Protein AF-A0AAW6Y5R6-F1 (afdb_monomer_lite)

Foldseek 3Di:
DDPFAWFFPDGDAFCRVVPWDDPVVDIDGVVRRVQLVVLVVVLVVVQVVDPDGGTSGVSSVVSSVVD

Sequence (67 aa):
MPVQYAGNGWLLVGDALRSCVNTGISVRGMDMALTGAQAAAQTLISACQHREPQNLFPLYHHNVERS

Organism: Gardnerella vaginalis (NCBI:txid2702)

Structure (mmCIF, N/CA/C/O backbone):
data_AF-A0AAW6Y5R6-F1
#
_entry.id   AF-A0AAW6Y5R6-F1
#
loop_
_atom_site.group_PDB
_atom_site.id
_atom_site.type_symbol
_atom_site.label_atom_id
_atom_site.label_alt_id
_atom_site.label_comp_id
_atom_site.label_asym_id
_atom_site.label_entity_id
_atom_site.label_seq_id
_atom_site.pdbx_PDB_ins_code
_atom_site.Cartn_x
_atom_site.Cartn_y
_atom_site.Cartn_z
_atom_site.occupancy
_atom_site.B_iso_or_equiv
_atom_site.auth_seq_id
_atom_site.auth_comp_id
_atom_site.auth_asym_id
_atom_site.auth_atom_id
_atom_site.pdbx_PDB_model_num
ATOM 1 N N . MET A 1 1 ? -0.285 2.127 -10.040 1.00 73.81 1 MET A N 1
ATOM 2 C CA . MET A 1 1 ? -1.029 1.668 -8.847 1.00 73.81 1 MET A CA 1
ATOM 3 C C . MET A 1 1 ? -2.373 1.076 -9.258 1.00 73.81 1 MET A C 1
ATOM 5 O O . MET A 1 1 ? -2.913 1.517 -10.271 1.00 73.81 1 MET A O 1
ATOM 9 N N . PRO A 1 2 ? -2.888 0.060 -8.542 1.00 83.25 2 PRO A N 1
ATOM 10 C CA . PRO A 1 2 ? -4.234 -0.471 -8.762 1.00 83.25 2 PRO A CA 1
ATOM 11 C C . PRO A 1 2 ? -5.309 0.568 -8.407 1.00 83.25 2 PRO A C 1
ATOM 13 O O . PRO A 1 2 ? -5.068 1.464 -7.603 1.00 83.25 2 PRO A O 1
ATOM 16 N N . VAL A 1 3 ? -6.499 0.432 -9.002 1.00 86.38 3 VAL A N 1
ATOM 17 C CA . VAL A 1 3 ? -7.634 1.359 -8.808 1.00 86.38 3 VAL A CA 1
ATOM 18 C C . VAL A 1 3 ? -8.114 1.376 -7.352 1.00 86.38 3 VAL A C 1
ATOM 20 O O . VAL A 1 3 ? -8.514 2.417 -6.843 1.00 86.38 3 VAL A O 1
ATOM 23 N N . GLN A 1 4 ? -8.028 0.233 -6.668 1.00 91.69 4 GLN A N 1
ATOM 24 C CA . GLN A 1 4 ? -8.334 0.095 -5.250 1.00 91.69 4 GLN A CA 1
ATOM 25 C C . GLN A 1 4 ? -7.204 -0.664 -4.553 1.00 91.69 4 GLN A C 1
ATOM 27 O O . GLN A 1 4 ? -6.747 -1.699 -5.035 1.00 91.69 4 GLN A O 1
ATOM 32 N N . TYR A 1 5 ? -6.753 -0.138 -3.419 1.00 95.12 5 TYR A N 1
ATOM 33 C CA . TYR A 1 5 ? -5.622 -0.675 -2.655 1.00 95.12 5 TYR A CA 1
ATOM 34 C C . TYR A 1 5 ? -5.851 -0.674 -1.141 1.00 95.12 5 TYR A C 1
ATOM 36 O O . TYR A 1 5 ? -4.927 -0.879 -0.358 1.00 95.12 5 TYR A O 1
ATOM 44 N N . ALA A 1 6 ? -7.094 -0.451 -0.735 1.00 96.38 6 ALA A N 1
ATOM 45 C CA . ALA A 1 6 ? -7.584 -0.661 0.611 1.00 96.38 6 ALA A CA 1
ATOM 46 C C . ALA A 1 6 ? -9.102 -0.820 0.585 1.00 96.38 6 ALA A C 1
ATOM 48 O O . ALA A 1 6 ? -9.769 -0.487 -0.401 1.00 96.38 6 ALA A O 1
ATOM 49 N N . GLY A 1 7 ? -9.635 -1.334 1.682 1.00 94.31 7 GLY A N 1
ATOM 50 C CA . GLY A 1 7 ? -11.054 -1.566 1.873 1.00 94.31 7 GLY A CA 1
ATOM 51 C C . GLY A 1 7 ? -11.362 -1.870 3.332 1.00 94.31 7 GLY A C 1
ATOM 52 O O . GLY A 1 7 ? -10.630 -1.469 4.237 1.00 94.31 7 GLY A O 1
ATOM 53 N N . ASN A 1 8 ? -12.459 -2.584 3.570 1.00 93.44 8 ASN A N 1
ATOM 54 C CA . ASN A 1 8 ? -12.874 -2.955 4.920 1.00 93.44 8 ASN A CA 1
ATOM 55 C C . ASN A 1 8 ? -11.881 -3.948 5.533 1.00 93.44 8 ASN A C 1
ATOM 57 O O . ASN A 1 8 ? -11.846 -5.111 5.137 1.00 93.44 8 ASN A O 1
ATOM 61 N N . GLY A 1 9 ? -11.083 -3.482 6.496 1.00 88.69 9 GLY A N 1
ATOM 62 C CA . GLY A 1 9 ? -10.135 -4.320 7.238 1.00 88.69 9 GLY A CA 1
ATOM 63 C C . GLY A 1 9 ? -8.898 -4.773 6.454 1.00 88.69 9 GLY A C 1
ATOM 64 O O . GLY A 1 9 ? -8.171 -5.636 6.937 1.00 88.69 9 GLY A O 1
ATOM 65 N N . TRP A 1 10 ? -8.636 -4.214 5.269 1.00 93.25 10 TRP A N 1
ATOM 66 C CA . TRP A 1 10 ? -7.447 -4.551 4.482 1.00 93.25 10 TRP A CA 1
ATOM 67 C C . TRP A 1 10 ? -6.863 -3.336 3.760 1.00 93.25 10 TRP A C 1
ATOM 69 O O . TRP A 1 10 ? -7.575 -2.396 3.403 1.00 93.25 10 TRP A O 1
ATOM 79 N N . LEU A 1 11 ? -5.553 -3.384 3.523 1.00 95.81 11 LEU A N 1
ATOM 80 C CA . LEU A 1 11 ? -4.803 -2.465 2.668 1.00 95.81 11 LEU A CA 1
ATOM 81 C C . LEU A 1 11 ? -3.619 -3.198 2.027 1.00 95.81 11 LEU A C 1
ATOM 83 O O . LEU A 1 11 ? -3.169 -4.220 2.546 1.00 95.81 11 LEU A O 1
ATOM 87 N N . LEU A 1 12 ? -3.135 -2.704 0.890 1.00 95.75 12 LEU A N 1
ATOM 88 C CA . LEU A 1 12 ? -1.919 -3.184 0.227 1.00 95.75 12 LEU A CA 1
ATOM 89 C C . LEU A 1 12 ? -0.758 -2.249 0.551 1.00 95.75 12 LEU A C 1
ATOM 91 O O . LEU A 1 12 ? -0.960 -1.049 0.674 1.00 95.75 12 LEU A O 1
ATOM 95 N N . VAL A 1 13 ? 0.461 -2.779 0.631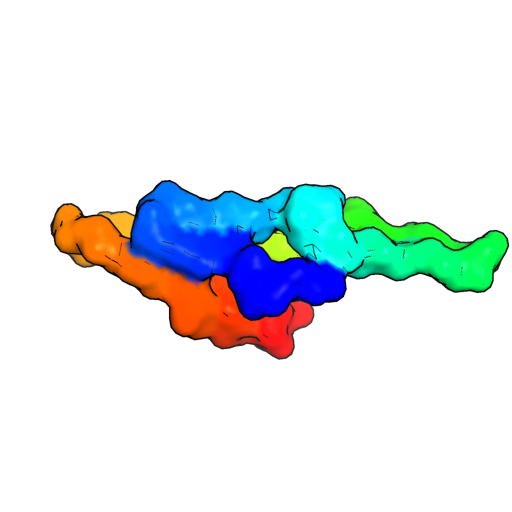 1.00 94.88 13 VAL A N 1
ATOM 96 C CA . VAL A 1 13 ? 1.668 -1.975 0.859 1.00 94.88 13 VAL A CA 1
ATOM 97 C C . VAL A 1 13 ? 2.856 -2.529 0.073 1.00 94.88 13 VAL A C 1
ATOM 99 O O . VAL A 1 13 ? 2.845 -3.690 -0.339 1.00 94.88 13 VAL A O 1
ATOM 102 N N . GLY A 1 14 ? 3.882 -1.703 -0.141 1.00 91.75 14 GLY A N 1
ATOM 103 C CA . GLY A 1 14 ? 5.104 -2.106 -0.841 1.00 91.75 14 GLY A CA 1
ATOM 104 C C . GLY A 1 14 ? 4.842 -2.551 -2.279 1.00 91.75 14 GLY A C 1
ATOM 105 O O . GLY A 1 14 ? 4.002 -1.977 -2.971 1.00 91.75 14 GLY A O 1
ATOM 106 N N . ASP A 1 15 ? 5.529 -3.599 -2.730 1.00 91.44 15 ASP A N 1
ATOM 107 C CA . ASP A 1 15 ? 5.434 -4.079 -4.116 1.00 91.44 15 ASP A CA 1
ATOM 108 C C . ASP A 1 15 ? 4.014 -4.508 -4.522 1.00 91.44 15 ASP A C 1
ATOM 110 O O . ASP A 1 15 ? 3.651 -4.405 -5.697 1.00 91.44 15 ASP A O 1
ATOM 114 N N . ALA A 1 16 ? 3.164 -4.890 -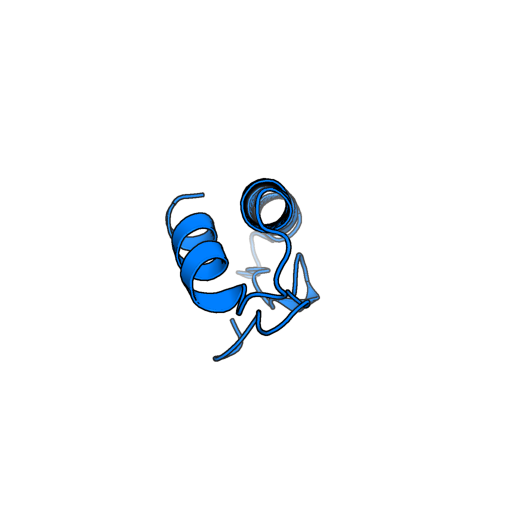3.561 1.00 92.38 16 ALA A N 1
ATOM 115 C CA . ALA A 1 16 ? 1.755 -5.192 -3.816 1.00 92.38 16 ALA A CA 1
ATOM 116 C C . ALA A 1 16 ? 0.965 -3.969 -4.333 1.00 92.38 16 ALA A C 1
ATOM 118 O O . ALA A 1 16 ? -0.010 -4.132 -5.069 1.00 92.38 16 ALA A O 1
ATOM 119 N N . LEU A 1 17 ? 1.405 -2.742 -4.022 1.00 90.75 17 LEU A N 1
ATOM 120 C CA . LEU A 1 17 ? 0.842 -1.501 -4.575 1.00 90.75 17 LEU A CA 1
ATOM 121 C C . LEU A 1 17 ? 1.300 -1.211 -6.008 1.00 90.75 17 LEU A C 1
ATOM 123 O O . LEU A 1 17 ? 0.750 -0.316 -6.661 1.00 90.75 17 LEU A O 1
ATOM 127 N N . ARG A 1 18 ? 2.302 -1.943 -6.515 1.00 89.75 18 ARG A N 1
ATOM 128 C CA . ARG A 1 18 ? 2.957 -1.673 -7.804 1.00 89.75 18 ARG A CA 1
ATOM 129 C C . ARG A 1 18 ? 3.421 -0.213 -7.894 1.00 89.75 18 ARG A C 1
ATOM 131 O O . ARG A 1 18 ? 3.188 0.452 -8.904 1.00 89.75 18 ARG A O 1
ATOM 138 N N . SER A 1 19 ? 3.996 0.294 -6.801 1.00 87.31 19 SER A N 1
ATOM 139 C CA . SER A 1 19 ? 4.570 1.639 -6.722 1.00 87.31 19 SER A CA 1
ATOM 140 C C . SER A 1 19 ? 5.990 1.696 -7.277 1.00 87.31 19 SER A C 1
ATOM 142 O O . SER A 1 19 ? 6.404 2.763 -7.695 1.00 87.31 19 SER A O 1
ATOM 144 N N . CYS A 1 20 ? 6.708 0.570 -7.358 1.00 90.62 20 CYS A N 1
ATOM 145 C CA . CYS A 1 20 ? 8.076 0.532 -7.869 1.00 90.62 20 CYS A CA 1
ATOM 146 C C . CYS A 1 20 ? 8.201 1.172 -9.265 1.00 90.62 20 CYS A C 1
ATOM 148 O O . CYS A 1 20 ? 7.521 0.772 -10.215 1.00 90.62 20 CYS A O 1
ATOM 150 N N . VAL A 1 21 ? 9.104 2.146 -9.383 1.00 89.81 21 VAL A N 1
ATOM 151 C CA . VAL A 1 21 ? 9.447 2.822 -10.635 1.00 89.81 21 VAL A CA 1
ATOM 152 C C . VAL A 1 21 ? 10.818 2.347 -11.093 1.00 89.81 21 VAL A C 1
ATOM 154 O O . VAL A 1 21 ? 11.810 2.487 -10.380 1.00 89.81 21 VAL A O 1
ATOM 157 N N . ASN A 1 22 ? 10.881 1.817 -12.312 1.00 90.94 22 ASN A N 1
ATOM 158 C CA . ASN A 1 22 ? 12.121 1.434 -12.975 1.00 90.94 22 ASN A CA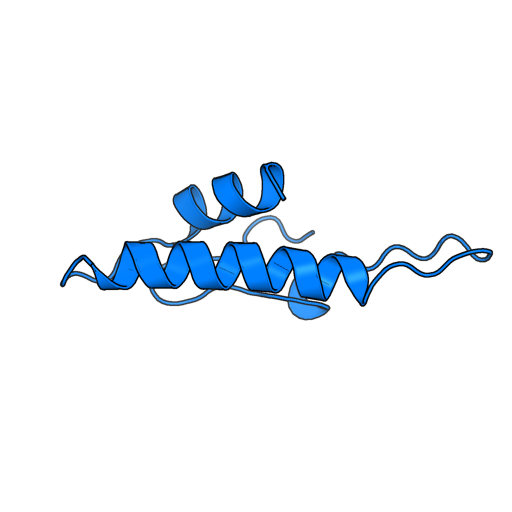 1
ATOM 159 C C . ASN A 1 22 ? 12.238 2.199 -14.298 1.00 90.94 22 ASN A C 1
ATOM 161 O O . ASN A 1 22 ? 11.400 2.033 -15.183 1.00 90.94 22 ASN A O 1
ATOM 165 N N . THR A 1 23 ? 13.271 3.031 -14.427 1.00 93.06 23 THR A N 1
ATOM 166 C CA . THR A 1 23 ? 13.530 3.844 -15.629 1.00 93.06 23 THR A CA 1
ATOM 167 C C . THR A 1 23 ? 14.643 3.277 -16.515 1.00 93.06 23 THR A C 1
ATOM 169 O O . THR A 1 23 ? 15.038 3.917 -17.486 1.00 93.06 23 THR A O 1
ATOM 172 N N . GLY A 1 24 ? 15.205 2.113 -16.172 1.00 93.19 24 GLY A N 1
ATOM 173 C CA . GLY A 1 24 ? 16.374 1.519 -16.833 1.00 93.19 24 GLY A CA 1
ATOM 174 C C . GLY A 1 24 ? 17.720 2.081 -16.360 1.00 93.19 24 GLY A C 1
ATOM 175 O O . GLY A 1 24 ? 18.730 1.392 -16.454 1.00 93.19 24 GLY A O 1
ATOM 176 N N . ILE A 1 25 ? 17.732 3.290 -15.790 1.00 95.00 25 ILE A N 1
ATOM 177 C CA . ILE A 1 25 ? 18.914 3.917 -15.168 1.00 95.00 25 ILE A CA 1
ATOM 178 C C . ILE A 1 25 ? 18.776 4.080 -13.647 1.00 95.00 25 ILE A C 1
ATOM 180 O O . ILE A 1 25 ? 19.757 4.339 -12.957 1.00 95.00 25 ILE A O 1
ATOM 184 N N . SER A 1 26 ? 17.559 3.950 -13.112 1.00 92.75 26 SER A N 1
ATOM 185 C CA . SER A 1 26 ? 17.268 4.034 -11.683 1.00 92.75 26 SER A CA 1
ATOM 186 C C . SER A 1 26 ? 16.082 3.137 -11.334 1.00 92.75 26 SER A C 1
ATOM 188 O O . SER A 1 26 ? 15.132 3.020 -12.113 1.00 92.75 26 SER A O 1
ATOM 190 N N . VAL A 1 27 ? 16.143 2.517 -10.155 1.00 91.88 27 VAL A N 1
ATOM 191 C CA . VAL A 1 27 ? 15.062 1.709 -9.584 1.00 91.88 27 VAL A CA 1
ATOM 192 C C . VAL A 1 27 ? 14.700 2.296 -8.225 1.00 91.88 27 VAL A C 1
ATOM 194 O O . VAL A 1 27 ? 15.555 2.425 -7.348 1.00 91.88 27 VAL A O 1
ATOM 197 N N . ARG A 1 28 ? 13.431 2.669 -8.062 1.00 91.50 28 ARG A N 1
ATOM 198 C CA . ARG A 1 28 ? 12.869 3.286 -6.856 1.00 91.50 28 ARG A CA 1
ATOM 199 C C . ARG A 1 28 ? 11.679 2.454 -6.404 1.00 91.50 28 ARG A C 1
ATOM 201 O O . ARG A 1 28 ? 10.603 2.541 -6.986 1.00 91.50 28 ARG A O 1
ATOM 208 N N . GLY A 1 29 ? 11.909 1.592 -5.422 1.00 91.50 29 GLY A N 1
ATOM 209 C CA . GLY A 1 29 ? 10.903 0.667 -4.893 1.00 91.50 29 GLY A CA 1
ATOM 210 C C . GL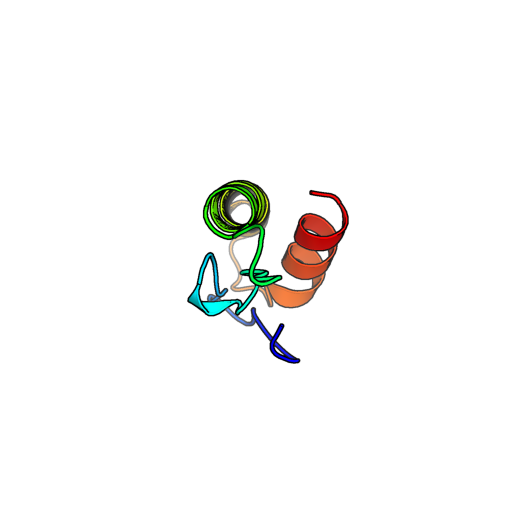Y A 1 29 ? 10.966 0.561 -3.376 1.00 91.50 29 GLY A C 1
ATOM 211 O O . GLY A 1 29 ? 9.943 0.668 -2.713 1.00 91.50 29 GLY A O 1
ATOM 212 N N . MET A 1 30 ? 12.172 0.443 -2.816 1.00 93.94 30 MET A N 1
ATOM 213 C CA . MET A 1 30 ? 12.376 0.374 -1.365 1.00 93.94 30 MET A CA 1
ATOM 214 C C . MET A 1 30 ? 11.912 1.644 -0.647 1.00 93.94 30 MET A C 1
ATOM 216 O O . MET A 1 30 ? 11.222 1.561 0.362 1.00 93.94 30 MET A O 1
ATOM 220 N N . ASP A 1 31 ? 12.264 2.812 -1.175 1.00 92.94 31 ASP A N 1
ATOM 221 C CA . ASP A 1 31 ? 11.852 4.107 -0.640 1.00 92.94 31 ASP A CA 1
ATOM 222 C C . ASP A 1 31 ? 10.329 4.266 -0.690 1.00 92.94 31 ASP A C 1
ATOM 224 O O . ASP A 1 31 ? 9.711 4.599 0.316 1.00 92.94 31 ASP A O 1
ATOM 228 N N . MET A 1 32 ? 9.707 3.907 -1.816 1.00 90.69 32 MET A N 1
ATOM 229 C CA . MET A 1 32 ? 8.250 3.947 -1.956 1.00 90.69 32 MET A CA 1
ATOM 230 C C . MET A 1 32 ? 7.546 2.930 -1.051 1.00 90.69 32 MET A C 1
ATOM 232 O O . MET A 1 32 ? 6.451 3.199 -0.557 1.00 90.69 32 MET A O 1
ATOM 236 N N . ALA A 1 33 ? 8.163 1.773 -0.802 1.00 94.31 33 ALA A N 1
ATOM 237 C CA . ALA A 1 33 ? 7.664 0.797 0.158 1.00 94.31 33 ALA A CA 1
ATOM 238 C C . ALA A 1 33 ? 7.749 1.326 1.596 1.00 94.31 33 ALA A C 1
ATOM 240 O O . ALA A 1 33 ? 6.801 1.147 2.358 1.00 94.31 33 ALA A O 1
ATOM 241 N N . LEU A 1 34 ? 8.841 2.010 1.952 1.00 94.94 34 LEU A N 1
ATOM 242 C CA . LEU A 1 34 ? 9.038 2.591 3.280 1.00 94.94 34 LEU A CA 1
ATOM 243 C C . LEU A 1 34 ? 8.011 3.698 3.555 1.00 94.94 34 LEU A C 1
ATOM 245 O O . LEU A 1 34 ? 7.302 3.659 4.560 1.00 94.94 34 LEU A O 1
ATOM 249 N N . THR A 1 35 ? 7.877 4.628 2.614 1.00 93.56 35 THR A N 1
ATOM 250 C CA . THR A 1 35 ? 6.896 5.716 2.649 1.00 93.56 35 THR A CA 1
ATOM 251 C C . THR A 1 35 ? 5.461 5.171 2.684 1.00 93.56 35 THR A C 1
ATOM 253 O O . THR A 1 35 ? 4.658 5.551 3.537 1.00 93.56 35 THR A O 1
ATOM 256 N N . GLY A 1 36 ? 5.139 4.188 1.834 1.00 94.38 36 GLY A N 1
ATOM 257 C CA . GLY A 1 36 ? 3.829 3.529 1.832 1.00 94.38 36 GLY A CA 1
ATOM 258 C C . GLY A 1 36 ? 3.513 2.784 3.135 1.00 94.38 36 GLY A C 1
ATOM 259 O O . GLY A 1 36 ? 2.353 2.753 3.557 1.00 94.38 36 GLY A O 1
ATOM 260 N N . ALA A 1 37 ? 4.528 2.217 3.796 1.00 95.62 37 ALA A N 1
ATOM 261 C CA . ALA A 1 37 ? 4.391 1.575 5.102 1.00 95.62 37 ALA A CA 1
ATOM 262 C C . ALA A 1 37 ? 4.113 2.581 6.222 1.00 95.62 37 ALA A C 1
ATOM 264 O O . ALA A 1 37 ? 3.285 2.299 7.089 1.00 95.62 37 ALA A O 1
ATOM 265 N N . GLN A 1 38 ? 4.727 3.766 6.185 1.00 96.81 38 GLN A N 1
ATOM 266 C CA . GLN A 1 38 ? 4.415 4.844 7.128 1.00 96.81 38 GLN A CA 1
ATOM 267 C C . GLN A 1 38 ? 2.962 5.310 6.979 1.00 96.81 38 GLN A C 1
ATOM 269 O O . GLN A 1 38 ? 2.226 5.338 7.968 1.00 96.81 38 GLN A O 1
ATOM 274 N N . ALA A 1 39 ? 2.511 5.565 5.747 1.00 96.25 39 ALA A N 1
ATOM 275 C CA . ALA A 1 39 ? 1.117 5.914 5.465 1.00 96.25 39 ALA A CA 1
ATOM 276 C C . ALA A 1 39 ? 0.134 4.827 5.943 1.00 96.25 39 ALA A C 1
ATOM 278 O O . ALA A 1 39 ? -0.922 5.128 6.513 1.00 96.25 39 ALA A O 1
ATOM 279 N N . ALA A 1 40 ? 0.483 3.551 5.745 1.00 96.50 40 ALA A N 1
ATOM 280 C CA . ALA A 1 40 ? -0.334 2.420 6.178 1.00 96.50 40 ALA A CA 1
ATOM 281 C C . ALA A 1 40 ? -0.409 2.341 7.707 1.00 96.50 40 ALA A C 1
ATOM 283 O O . ALA A 1 40 ? -1.501 2.227 8.263 1.00 96.50 40 ALA A O 1
ATOM 284 N N . ALA A 1 41 ? 0.729 2.465 8.392 1.00 96.88 41 ALA A N 1
ATOM 285 C CA . ALA A 1 41 ? 0.791 2.459 9.849 1.00 96.88 41 ALA A CA 1
ATOM 286 C C . ALA A 1 41 ? -0.043 3.597 10.449 1.00 96.88 41 ALA A C 1
ATOM 288 O O . ALA A 1 41 ? -0.843 3.358 11.351 1.00 96.88 41 ALA A O 1
ATOM 289 N N . GLN A 1 42 ? 0.074 4.812 9.909 1.00 96.00 42 GLN A N 1
ATOM 290 C CA . GLN A 1 42 ? -0.699 5.964 10.373 1.00 96.00 42 GLN A CA 1
ATOM 291 C C . GLN A 1 42 ? -2.209 5.746 10.196 1.00 96.00 42 GLN A C 1
ATOM 293 O O . GLN A 1 42 ? -2.986 6.003 11.114 1.00 96.00 42 GLN A O 1
ATOM 298 N N . THR A 1 43 ? -2.614 5.180 9.055 1.00 95.94 43 THR A N 1
ATOM 299 C CA . THR A 1 43 ? -4.010 4.804 8.780 1.00 95.94 43 THR A CA 1
ATOM 300 C C . THR A 1 43 ? -4.524 3.783 9.793 1.00 95.94 43 THR A C 1
ATOM 302 O O . THR A 1 43 ? -5.604 3.966 10.353 1.00 95.94 43 THR A O 1
ATOM 305 N N . LEU A 1 44 ? -3.755 2.721 10.051 1.00 94.94 44 LEU A N 1
ATOM 306 C CA . LEU A 1 44 ? -4.143 1.658 10.979 1.00 94.94 44 LEU A CA 1
ATOM 307 C C . LEU A 1 44 ? -4.215 2.163 12.422 1.00 94.94 44 LEU A C 1
ATOM 309 O O . LEU A 1 44 ? -5.167 1.836 13.123 1.00 94.94 44 LEU A O 1
ATOM 313 N N . ILE A 1 45 ? -3.270 3.002 12.856 1.00 95.12 45 ILE A N 1
ATOM 314 C CA . ILE A 1 45 ? -3.290 3.615 14.193 1.00 95.12 45 ILE A CA 1
ATOM 315 C C . ILE A 1 45 ? -4.573 4.433 14.388 1.00 95.12 45 ILE A C 1
ATOM 317 O O . ILE A 1 45 ? -5.245 4.269 15.404 1.00 95.12 45 ILE A O 1
ATOM 321 N N . SER A 1 46 ? -4.946 5.270 13.416 1.00 92.88 46 SER A N 1
ATOM 322 C CA . SER A 1 46 ? -6.191 6.050 13.468 1.00 92.88 46 SER A CA 1
ATOM 323 C C . SER A 1 46 ? -7.446 5.174 13.398 1.00 92.88 46 SER A C 1
ATOM 325 O O . SER A 1 46 ? -8.413 5.420 14.118 1.00 92.88 46 SER A O 1
ATOM 327 N N . ALA A 1 47 ? -7.446 4.129 12.568 1.00 92.94 47 ALA A N 1
ATOM 328 C CA . ALA A 1 47 ? -8.576 3.208 12.468 1.00 92.94 47 ALA A CA 1
ATOM 329 C C . ALA A 1 47 ? -8.802 2.443 13.784 1.00 92.94 47 ALA A C 1
ATOM 331 O O . ALA A 1 47 ? -9.936 2.354 14.247 1.00 92.94 47 ALA A O 1
ATOM 332 N N . CYS A 1 48 ? -7.729 1.988 14.439 1.00 91.44 48 CYS A N 1
ATOM 333 C CA . CYS A 1 48 ? -7.778 1.281 15.723 1.00 91.44 48 CYS A CA 1
ATOM 334 C C . CYS A 1 48 ? -8.317 2.123 16.893 1.00 91.44 48 CYS A C 1
ATOM 336 O O . CYS A 1 48 ? -8.666 1.565 17.931 1.00 91.44 48 CYS A O 1
ATOM 338 N N . GLN A 1 49 ? -8.405 3.451 16.758 1.00 91.62 49 GLN A N 1
ATOM 339 C CA . GLN A 1 49 ? -9.063 4.311 17.755 1.00 91.62 49 GLN A CA 1
ATOM 340 C C . GLN A 1 49 ? -10.590 4.145 17.758 1.00 91.62 49 GLN A C 1
ATOM 342 O O . GLN A 1 49 ? -11.263 4.578 18.693 1.00 91.62 49 GLN A O 1
ATOM 347 N N . HIS A 1 50 ? -11.141 3.497 16.734 1.00 86.75 50 HIS A N 1
ATOM 348 C CA . HIS A 1 50 ? -12.559 3.230 16.587 1.00 86.75 50 HIS A CA 1
ATOM 349 C C . HIS A 1 50 ? -12.824 1.728 16.736 1.00 86.75 50 HIS A C 1
ATOM 351 O O . HIS A 1 50 ? -12.025 0.898 16.310 1.00 86.75 50 HIS A O 1
ATOM 357 N N . ARG A 1 51 ? -13.956 1.362 17.347 1.00 79.88 51 ARG A N 1
ATOM 358 C CA . ARG A 1 51 ? -14.308 -0.052 17.579 1.00 79.88 51 ARG A CA 1
ATOM 359 C C . ARG A 1 51 ? -14.863 -0.762 16.348 1.00 79.88 51 ARG A C 1
ATOM 361 O O . ARG A 1 51 ? -14.724 -1.974 16.241 1.00 79.88 51 ARG A O 1
ATOM 368 N N . GLU A 1 52 ? -15.497 -0.019 15.449 1.00 83.62 52 GLU A N 1
ATOM 369 C CA . GLU A 1 52 ? -16.157 -0.594 14.281 1.00 83.62 52 GLU A CA 1
ATOM 370 C C . GLU A 1 52 ? -15.174 -0.782 13.119 1.00 83.62 52 GLU A C 1
ATOM 372 O O . GLU A 1 52 ? -14.353 0.109 12.878 1.00 83.62 52 GLU A O 1
ATOM 377 N N . PRO A 1 53 ? -15.265 -1.890 12.359 1.00 81.19 53 PRO A N 1
ATOM 378 C CA . PRO A 1 53 ? -14.520 -2.057 11.118 1.00 81.19 53 PRO A CA 1
ATOM 379 C C . PRO A 1 53 ? -14.828 -0.920 10.141 1.00 81.19 53 PRO A C 1
ATOM 381 O O . PRO A 1 53 ? -15.988 -0.648 9.831 1.00 81.19 53 PRO A O 1
ATOM 384 N N . GLN A 1 54 ? -13.787 -0.270 9.624 1.00 88.19 54 GLN A N 1
ATOM 385 C CA . GLN A 1 54 ? -13.929 0.852 8.699 1.00 88.19 54 GLN A CA 1
ATOM 386 C C . GLN A 1 54 ? -13.394 0.505 7.320 1.00 88.19 54 GLN A C 1
ATOM 388 O O . GLN A 1 54 ? -12.456 -0.283 7.168 1.00 88.19 54 GLN A O 1
ATOM 393 N N . ASN A 1 55 ? -13.961 1.166 6.314 1.00 94.44 55 ASN A N 1
ATOM 394 C CA . ASN A 1 55 ? -13.332 1.240 5.011 1.00 94.44 55 ASN A CA 1
ATOM 395 C C . ASN A 1 55 ? -12.050 2.069 5.135 1.00 94.44 55 ASN A C 1
ATOM 397 O O . ASN A 1 55 ? -12.110 3.286 5.308 1.00 94.44 55 ASN A O 1
ATOM 401 N N . LEU A 1 56 ? -10.896 1.409 5.040 1.00 95.56 56 LEU A N 1
ATOM 402 C CA . LEU A 1 56 ? -9.593 2.056 5.185 1.00 95.56 56 LEU A CA 1
ATOM 403 C C . LEU A 1 56 ? -9.212 2.888 3.953 1.00 95.56 56 LEU A C 1
ATOM 405 O O . LEU A 1 56 ? -8.304 3.710 4.041 1.00 95.56 56 LEU A O 1
ATOM 409 N N . PHE A 1 57 ? -9.895 2.709 2.816 1.00 96.19 57 PHE A N 1
ATOM 410 C CA . PHE A 1 57 ? -9.520 3.332 1.545 1.00 96.19 57 PHE A CA 1
ATOM 411 C C . PHE A 1 57 ? -9.440 4.862 1.579 1.00 96.19 57 PHE A C 1
ATOM 413 O O . PHE A 1 57 ? -8.401 5.376 1.178 1.00 96.19 57 PHE A O 1
ATOM 420 N N . PRO A 1 58 ? -10.443 5.615 2.072 1.00 95.00 58 PRO A N 1
ATOM 421 C CA . PRO A 1 58 ? -10.403 7.076 2.004 1.00 95.00 58 PRO A CA 1
ATOM 422 C C . PRO A 1 58 ? -9.255 7.664 2.831 1.00 95.00 58 PRO A C 1
ATOM 424 O O . PRO A 1 58 ? -8.546 8.557 2.374 1.00 95.00 58 PRO A O 1
ATOM 427 N N . LEU A 1 59 ? -9.044 7.124 4.036 1.00 94.38 59 LEU A N 1
ATOM 428 C CA . LEU A 1 59 ? -7.976 7.570 4.924 1.00 94.38 59 LEU A CA 1
ATOM 429 C C . LEU A 1 59 ? -6.600 7.144 4.402 1.00 94.38 59 LEU A C 1
ATOM 431 O O . LEU A 1 59 ? -5.665 7.942 4.412 1.00 94.38 59 LEU A O 1
ATOM 435 N N . TYR A 1 60 ? -6.479 5.909 3.909 1.00 96.12 60 TYR A N 1
ATOM 436 C CA . TYR A 1 60 ? -5.214 5.423 3.373 1.00 96.12 60 TYR A CA 1
ATOM 437 C C . TYR A 1 60 ? -4.805 6.167 2.102 1.00 96.12 60 TYR A C 1
ATOM 439 O O . TYR A 1 60 ? -3.648 6.554 1.973 1.00 96.12 60 TYR A O 1
ATOM 447 N N . HIS A 1 61 ? -5.760 6.427 1.205 1.00 95.31 61 HIS A N 1
ATOM 448 C CA . HIS A 1 61 ? -5.553 7.220 -0.004 1.00 95.31 61 HIS A CA 1
ATOM 449 C C . HIS A 1 61 ? -5.002 8.609 0.332 1.00 95.31 61 HIS A C 1
ATOM 451 O O . HIS A 1 61 ? -3.950 8.990 -0.174 1.00 95.31 61 HIS A O 1
ATOM 457 N N . HIS A 1 62 ? -5.641 9.307 1.278 1.00 94.81 62 HIS A N 1
ATOM 458 C CA . HIS A 1 62 ? -5.186 10.619 1.737 1.00 94.81 62 HIS A CA 1
ATOM 459 C C . HIS A 1 62 ? -3.757 10.598 2.303 1.00 94.81 62 HIS A C 1
ATOM 461 O O . HIS A 1 62 ? -2.966 11.501 2.034 1.00 94.81 62 HIS A O 1
ATOM 467 N N . ASN A 1 63 ? -3.416 9.570 3.087 1.00 93.69 63 ASN A N 1
ATOM 468 C CA . ASN A 1 63 ? -2.086 9.450 3.678 1.00 93.69 63 ASN A CA 1
ATOM 469 C C . ASN A 1 63 ? -1.018 9.146 2.618 1.00 93.69 6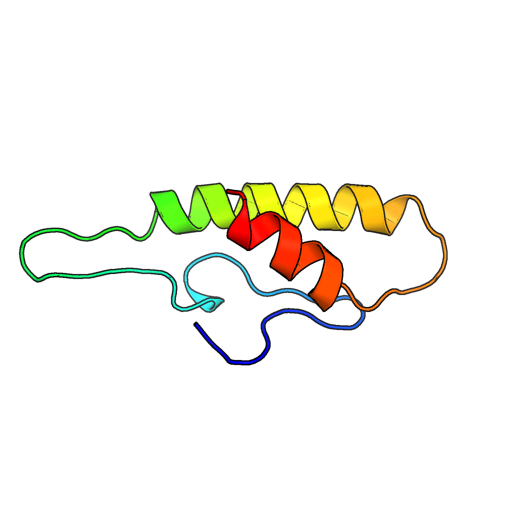3 ASN A C 1
ATOM 471 O O . ASN A 1 63 ? 0.047 9.756 2.651 1.00 93.69 63 ASN A O 1
ATOM 475 N N . VAL A 1 64 ? -1.300 8.268 1.649 1.00 91.44 64 VAL A N 1
ATOM 476 C CA . VAL A 1 64 ? -0.365 7.946 0.555 1.00 91.44 64 VAL A CA 1
ATOM 477 C C . VAL A 1 64 ? -0.079 9.166 -0.327 1.00 91.44 64 VAL A C 1
ATOM 479 O O . VAL A 1 64 ? 1.066 9.359 -0.715 1.00 91.44 64 VAL A O 1
ATOM 482 N N . GLU A 1 65 ? -1.071 10.016 -0.605 1.00 88.88 65 GLU A N 1
ATOM 483 C CA . GLU A 1 65 ? -0.877 11.238 -1.408 1.00 88.88 65 GLU A CA 1
ATOM 484 C C . GLU A 1 65 ? -0.016 12.313 -0.725 1.00 88.88 65 GLU A C 1
ATOM 486 O O . GLU A 1 65 ? 0.521 13.193 -1.3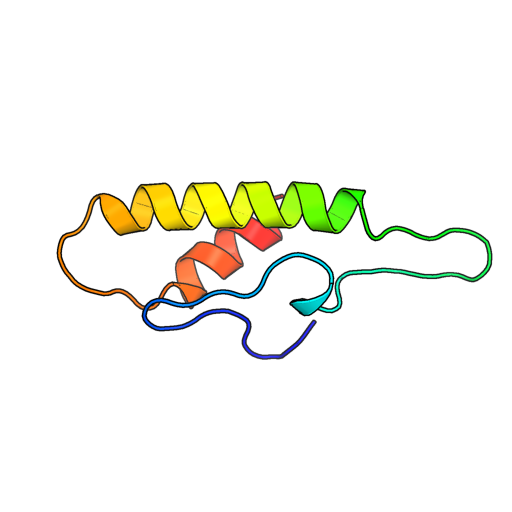97 1.00 88.88 65 GLU A O 1
ATOM 491 N N . ARG A 1 66 ? 0.103 12.271 0.607 1.00 85.69 66 ARG A N 1
ATOM 492 C CA . ARG A 1 66 ? 0.868 13.246 1.404 1.00 85.69 66 ARG A CA 1
ATOM 493 C C . ARG A 1 66 ? 2.268 12.781 1.804 1.00 85.69 66 ARG A C 1
ATOM 495 O O . ARG A 1 66 ? 2.967 13.546 2.469 1.00 85.69 66 ARG A O 1
ATOM 502 N N . SER A 1 67 ? 2.629 11.546 1.472 1.00 78.69 67 SER A N 1
ATOM 503 C CA . SER A 1 67 ? 3.869 10.907 1.922 1.00 78.69 67 SER A CA 1
ATOM 504 C C . SER A 1 67 ? 5.021 11.070 0.933 1.00 78.69 67 SER A C 1
ATOM 506 O O . SER A 1 67 ? 4.755 11.234 -0.278 1.00 78.69 67 SER A O 1
#

InterPro domains:
  IPR036188 FAD/NAD(P)-binding domain superfamily [G3DSA:3.50.50.60] (2-67)
  IPR039651 Protein FixC-like [PTHR43624] (2-67)

pLDDT: mean 91.85, std 4.64, range [73.81, 96.88]

Secondary structure (DSSP, 8-state):
--S--EEBTEE--GGGGT--EE-SS-EE-HHHHHHHHHHHHHHHHHHTTSSS--B-HHHHHHHHHT-

Radius of gyration: 12.76 Å; chains: 1; bounding box: 35×18×35 Å